Protein AF-A0A6I4MNF1-F1 (afdb_monomer_lite)

pLDDT: mean 92.29, std 8.52, range [39.66, 98.31]

Sequence (170 aa):
MAEEIYFLFAHEPYFPPHGLREVNGTIVAAATLLHPHVRQPDGARMHRLLHNGQRTDGEIVPLATLTHELDGGDRWSETAHWEGVISDLLTLARFGSCDSLGLALPALERALMCSGPNTRVINYNPATGQRETHGPQQRAAVLATLTKNLHTTQDGRELWPGAGLLPAIP

Secondary structure (DSSP, 8-state):
-----EEEEEEEEE--TT-SS-EEEEEEEGGGGGSTTS-TTHHHHHHHHHHHSS--TT-EEEHHHHHHHTGGGTTHHHH--HHHHHHHHHHHHHHTSS-EEEE---HHHHHHHSS-TTPPEEEE-TTT--EEEE-HHHHHHHHHHHHHHHHHHTTTPPPP--SSPPPPP-

Foldseek 3Di:
DDQWEKEKEFDDWDAQPPHPAIFGMKIATLLLLQPPLQDPPQSLLSSVLRVVDPDGRLAYDFPQQSCVVCVVNPCCVVGHPVVSRVVSSVVCCSVVQWFMDTDRDDPVLNVLSNHHLADKDWDADPVVRDIDIDGNVNNVVSRVVVSVVQCVVPVNDHIGSGPDGDDRDD

Radius of gyration: 16.12 Å; chains: 1; bounding box: 38×33×48 Å

Structure (mmCIF, N/CA/C/O backbone):
data_AF-A0A6I4MNF1-F1
#
_entry.id   AF-A0A6I4MNF1-F1
#
loop_
_atom_site.group_PDB
_atom_site.id
_atom_site.type_symbol
_atom_site.label_atom_id
_atom_site.label_alt_id
_atom_site.label_comp_id
_atom_site.label_asym_id
_atom_site.label_entity_id
_atom_site.label_seq_id
_atom_site.pdbx_PDB_ins_code
_atom_site.Cartn_x
_atom_site.Cartn_y
_atom_site.Cartn_z
_atom_site.occupancy
_atom_site.B_iso_or_equiv
_atom_site.auth_seq_id
_atom_site.auth_comp_id
_atom_site.auth_asym_id
_atom_site.auth_atom_id
_atom_site.pdbx_PDB_model_num
ATOM 1 N N . MET A 1 1 ? 1.288 -17.295 -16.290 1.00 39.66 1 MET A N 1
ATOM 2 C CA . MET A 1 1 ? 0.625 -16.020 -15.958 1.00 39.66 1 MET A CA 1
ATOM 3 C C . MET A 1 1 ? 1.462 -15.441 -14.838 1.00 39.66 1 MET A C 1
ATOM 5 O O . MET A 1 1 ? 1.873 -16.231 -13.995 1.00 39.66 1 MET A O 1
ATOM 9 N N . ALA A 1 2 ? 1.906 -14.190 -14.954 1.00 51.59 2 ALA A N 1
ATOM 10 C CA . ALA A 1 2 ? 2.719 -13.592 -13.897 1.00 51.59 2 ALA A CA 1
ATOM 11 C C . ALA A 1 2 ? 1.849 -13.494 -12.638 1.00 51.59 2 ALA A C 1
ATOM 13 O O . ALA A 1 2 ? 0.665 -13.211 -12.771 1.00 51.59 2 ALA A O 1
ATOM 14 N N . GLU A 1 3 ? 2.402 -13.807 -11.468 1.00 66.00 3 GLU A N 1
ATOM 15 C CA . GLU A 1 3 ? 1.708 -13.562 -10.202 1.00 66.00 3 GLU A CA 1
ATOM 16 C C . GLU A 1 3 ? 1.602 -12.042 -10.027 1.00 66.00 3 GLU A C 1
ATOM 18 O O . GLU A 1 3 ? 2.620 -11.353 -9.943 1.00 66.00 3 GLU A O 1
ATOM 23 N N . GLU A 1 4 ? 0.386 -11.510 -10.042 1.00 86.56 4 GLU A N 1
ATOM 24 C CA . GLU A 1 4 ? 0.114 -10.085 -9.934 1.00 86.56 4 GLU A CA 1
ATOM 25 C C . GLU A 1 4 ? -0.010 -9.719 -8.455 1.00 86.56 4 GLU A C 1
ATOM 27 O O . GLU A 1 4 ? -1.004 -10.006 -7.790 1.00 86.56 4 GLU A O 1
ATOM 32 N N . ILE A 1 5 ? 1.024 -9.078 -7.919 1.00 93.94 5 ILE A N 1
ATOM 33 C CA . ILE A 1 5 ? 1.012 -8.525 -6.564 1.00 93.94 5 ILE A CA 1
ATOM 34 C C . ILE A 1 5 ? 0.593 -7.062 -6.653 1.00 93.94 5 ILE A C 1
ATOM 36 O O . ILE A 1 5 ? 1.088 -6.311 -7.489 1.00 93.94 5 ILE A O 1
ATOM 40 N N . TYR A 1 6 ? -0.257 -6.616 -5.738 1.00 96.44 6 TYR A N 1
ATOM 41 C CA . TYR A 1 6 ? -0.681 -5.226 -5.657 1.00 96.44 6 TYR A CA 1
ATOM 42 C C . TYR A 1 6 ? 0.018 -4.505 -4.513 1.00 96.44 6 TYR A C 1
ATOM 44 O O . TYR A 1 6 ? 0.176 -5.030 -3.412 1.00 96.44 6 TYR A O 1
ATOM 52 N N . PHE A 1 7 ? 0.405 -3.257 -4.746 1.00 97.81 7 PHE A N 1
ATOM 53 C CA . PHE A 1 7 ? 1.050 -2.420 -3.748 1.00 97.81 7 PHE A CA 1
ATOM 54 C C . PHE A 1 7 ? 0.090 -1.345 -3.237 1.00 97.81 7 PHE A C 1
ATOM 56 O O . PHE A 1 7 ? -0.460 -0.579 -4.027 1.00 97.81 7 PHE A O 1
ATOM 63 N N . LEU A 1 8 ? -0.102 -1.283 -1.914 1.00 98.19 8 LEU A N 1
ATOM 64 C CA . LEU A 1 8 ? -0.949 -0.296 -1.237 1.00 98.19 8 LEU A CA 1
ATOM 65 C C . LEU A 1 8 ? -0.098 0.707 -0.457 1.00 98.19 8 LEU A C 1
ATOM 67 O O . LEU A 1 8 ? 0.713 0.331 0.387 1.00 98.19 8 LEU A O 1
ATOM 71 N N . PHE A 1 9 ? -0.364 1.995 -0.633 1.00 98.06 9 PHE A N 1
ATOM 72 C CA . PHE A 1 9 ? 0.239 3.043 0.186 1.00 98.06 9 PHE A CA 1
ATOM 73 C C . PHE A 1 9 ? -0.789 4.106 0.569 1.00 98.06 9 PHE A C 1
ATOM 75 O O . PHE A 1 9 ? -1.596 4.551 -0.248 1.00 98.06 9 PHE A O 1
ATOM 82 N N . ALA A 1 10 ? -0.760 4.515 1.838 1.00 96.94 10 ALA A N 1
ATOM 83 C CA . ALA A 1 10 ? -1.474 5.695 2.304 1.00 96.94 10 ALA A CA 1
ATOM 84 C C . ALA A 1 10 ? -0.639 6.946 2.007 1.00 96.94 10 ALA A C 1
ATOM 86 O O . ALA A 1 10 ? 0.589 6.905 2.051 1.00 96.94 10 ALA A O 1
ATOM 87 N N . HIS A 1 11 ? -1.302 8.060 1.723 1.00 96.12 11 HIS A N 1
ATOM 88 C CA . HIS A 1 11 ? -0.646 9.329 1.406 1.00 96.12 11 HIS A CA 1
ATOM 89 C C . HIS A 1 11 ? -1.454 10.502 1.965 1.00 96.12 11 HIS A C 1
ATOM 91 O O . HIS A 1 11 ? -2.525 10.313 2.553 1.00 96.12 11 HIS A O 1
ATOM 97 N N . GLU A 1 12 ? -0.944 11.722 1.807 1.00 93.50 12 GLU A N 1
ATOM 98 C CA . GLU A 1 12 ? -1.694 12.919 2.186 1.00 93.50 12 GLU A CA 1
ATOM 99 C C . GLU A 1 12 ? -3.029 12.961 1.424 1.00 93.50 12 GLU A C 1
ATOM 101 O O . GLU A 1 12 ? -3.032 12.716 0.209 1.00 93.50 12 GLU A O 1
ATOM 106 N N . PRO A 1 13 ? -4.163 13.195 2.106 1.00 94.56 13 PRO A N 1
ATOM 107 C CA . PRO A 1 13 ? -5.455 13.184 1.448 1.00 94.56 13 PRO A CA 1
ATOM 108 C C . PRO A 1 13 ? -5.573 14.262 0.359 1.00 94.56 13 PRO A C 1
ATOM 110 O O . PRO A 1 13 ? -5.053 15.369 0.493 1.00 94.56 13 PRO A O 1
ATOM 113 N N . TYR A 1 14 ? -6.258 13.947 -0.740 1.00 93.00 14 TYR A N 1
ATOM 114 C CA . TYR A 1 14 ? -6.568 14.916 -1.793 1.00 93.00 14 TYR A CA 1
ATOM 115 C C . TYR A 1 14 ? -7.915 14.616 -2.455 1.00 93.00 14 TYR A C 1
ATOM 117 O O . TYR A 1 14 ? -8.397 13.484 -2.446 1.00 93.00 14 TYR A O 1
ATOM 125 N N . PHE A 1 15 ? -8.510 15.627 -3.089 1.00 91.81 15 PHE A N 1
ATOM 126 C CA . PHE A 1 15 ? -9.705 15.455 -3.913 1.00 91.81 15 PHE A CA 1
ATOM 127 C C . PHE A 1 15 ? -9.311 15.301 -5.388 1.00 91.81 15 PHE A C 1
ATOM 129 O O . PHE A 1 15 ? -8.644 16.188 -5.933 1.00 91.81 15 PHE A O 1
ATOM 136 N N . PRO A 1 16 ? -9.697 14.202 -6.062 1.00 88.00 16 PRO A N 1
ATOM 137 C CA . PRO A 1 16 ? -9.526 14.093 -7.505 1.00 88.00 16 PRO A CA 1
ATOM 138 C C . PRO A 1 16 ? -10.344 15.187 -8.221 1.00 88.00 16 PRO A C 1
ATOM 140 O O . PRO A 1 16 ? -11.417 15.535 -7.725 1.00 88.00 16 PRO A O 1
ATOM 143 N N . PRO A 1 17 ? -9.929 15.673 -9.410 1.00 81.12 17 PRO A N 1
ATOM 144 C CA . PRO A 1 17 ? -10.623 16.745 -10.145 1.00 81.12 17 PRO A CA 1
ATOM 145 C C . PRO A 1 17 ? -12.125 16.522 -10.404 1.00 81.12 17 PRO A C 1
ATOM 147 O O . PRO A 1 17 ? -12.863 17.481 -10.617 1.00 81.12 17 PRO A O 1
ATOM 150 N N . HIS A 1 18 ? -12.590 15.270 -10.351 1.00 80.38 18 HIS A N 1
ATOM 151 C CA . HIS A 1 18 ? -14.000 14.883 -10.490 1.00 80.38 18 HIS A CA 1
ATOM 152 C C . HIS A 1 18 ? -14.476 13.935 -9.373 1.00 80.38 18 HIS A C 1
ATOM 154 O O . HIS A 1 18 ? -15.490 13.254 -9.512 1.00 80.38 18 HIS A O 1
ATOM 160 N N . GLY A 1 19 ? -13.728 13.849 -8.271 1.00 79.31 19 GLY A N 1
ATOM 161 C CA . GLY A 1 19 ? -14.034 12.958 -7.158 1.00 79.31 19 GLY A CA 1
ATOM 162 C C . GLY A 1 19 ? -14.979 13.600 -6.146 1.00 79.31 19 GLY A C 1
ATOM 163 O O . GLY A 1 19 ? -14.765 14.725 -5.709 1.00 79.31 19 GLY A O 1
ATOM 164 N N . LEU A 1 20 ? -15.998 12.852 -5.718 1.00 80.88 20 LEU A N 1
ATOM 165 C CA . LEU A 1 20 ? -16.898 13.252 -4.625 1.00 80.88 20 LEU A CA 1
ATOM 166 C C . LEU A 1 20 ? -16.363 12.873 -3.235 1.00 80.88 20 LEU A C 1
ATOM 168 O O . LEU A 1 20 ? -17.013 13.139 -2.225 1.00 80.88 20 LEU A O 1
ATOM 172 N N . ARG A 1 21 ? -15.218 12.189 -3.177 1.00 88.50 21 ARG A N 1
ATOM 173 C CA . ARG A 1 21 ? -14.605 11.694 -1.944 1.00 88.50 21 ARG A CA 1
ATOM 174 C C . ARG A 1 21 ? -13.122 12.016 -1.938 1.00 88.50 21 ARG A C 1
ATOM 176 O O . ARG A 1 21 ? -12.470 11.994 -2.980 1.00 88.50 21 ARG A O 1
ATO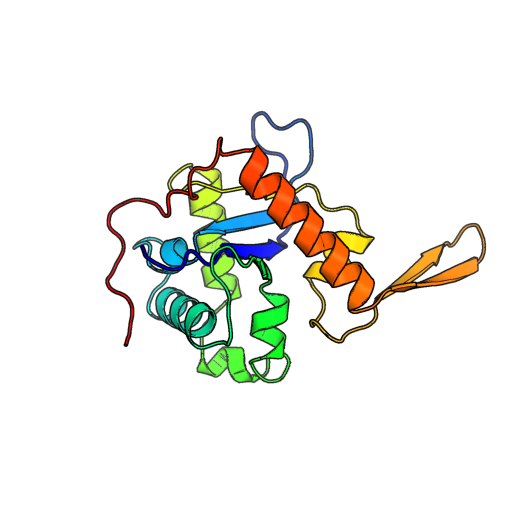M 183 N N . GLU A 1 22 ? -12.626 12.287 -0.743 1.00 93.94 22 GLU A N 1
ATOM 184 C CA . GLU A 1 22 ? -11.209 12.459 -0.479 1.00 93.94 22 GLU A CA 1
ATOM 185 C C . GLU A 1 22 ? -10.493 11.109 -0.610 1.00 93.94 22 GLU A C 1
ATOM 187 O O . GLU A 1 22 ? -10.901 10.119 0.000 1.00 93.94 22 GLU A O 1
ATOM 192 N N . VAL A 1 23 ? -9.442 11.064 -1.424 1.00 95.19 23 VAL A N 1
ATOM 193 C CA . VAL A 1 23 ? -8.592 9.888 -1.605 1.00 95.19 23 VAL A CA 1
ATOM 194 C C . VAL A 1 23 ? -7.387 10.029 -0.693 1.00 95.19 23 VAL A C 1
ATOM 196 O O . VAL A 1 23 ? -6.687 11.037 -0.733 1.00 95.19 23 VAL A O 1
ATOM 199 N N . ASN A 1 24 ? -7.138 9.015 0.126 1.00 96.88 24 ASN A N 1
ATOM 200 C CA . ASN A 1 24 ? -6.098 9.027 1.153 1.00 96.88 24 ASN A CA 1
ATOM 201 C C . ASN A 1 24 ? -5.258 7.732 1.194 1.00 96.88 24 ASN A C 1
ATOM 203 O O . ASN A 1 24 ? -4.395 7.577 2.066 1.00 96.88 24 ASN A O 1
ATOM 207 N N . GLY A 1 25 ? -5.499 6.828 0.244 1.00 97.50 25 GLY A N 1
ATOM 208 C CA . GLY A 1 25 ? -4.665 5.678 -0.073 1.00 97.50 25 GLY A CA 1
ATOM 209 C C . GLY A 1 25 ? -4.839 5.272 -1.532 1.00 97.50 25 GLY A C 1
ATOM 210 O O . GLY A 1 25 ? -5.846 5.601 -2.155 1.00 97.50 25 GLY A O 1
ATOM 211 N N . THR A 1 26 ? -3.852 4.577 -2.083 1.00 97.38 26 THR A N 1
ATOM 212 C CA . THR A 1 26 ? -3.837 4.163 -3.491 1.00 97.38 26 THR A CA 1
ATOM 213 C C . THR A 1 26 ? -3.297 2.740 -3.612 1.00 97.38 26 THR A C 1
ATOM 215 O O . THR A 1 26 ? -2.310 2.401 -2.957 1.00 97.38 26 THR A O 1
ATOM 218 N N . ILE A 1 27 ? -3.944 1.920 -4.445 1.00 97.50 27 ILE A N 1
ATOM 219 C CA . ILE A 1 27 ? -3.461 0.597 -4.863 1.00 97.50 27 ILE A CA 1
ATOM 220 C C . ILE A 1 27 ? -3.003 0.671 -6.321 1.00 97.50 27 ILE A C 1
ATOM 222 O O . ILE A 1 27 ? -3.717 1.224 -7.158 1.00 97.50 27 ILE A O 1
ATOM 226 N N . VAL A 1 28 ? -1.844 0.086 -6.619 1.00 97.00 28 VAL A N 1
ATOM 227 C CA . VAL A 1 28 ? -1.300 -0.082 -7.977 1.00 97.00 28 VAL A CA 1
ATOM 228 C C . VAL A 1 28 ? -0.806 -1.513 -8.183 1.00 97.00 28 VAL A C 1
ATOM 230 O O . VAL A 1 28 ? -0.507 -2.204 -7.208 1.00 97.00 28 VAL A O 1
ATOM 233 N N . ALA A 1 29 ? -0.672 -1.943 -9.438 1.00 96.12 29 ALA A N 1
ATOM 234 C CA . ALA A 1 29 ? 0.104 -3.135 -9.786 1.00 96.12 29 ALA A CA 1
ATOM 235 C C . ALA A 1 29 ? 1.550 -2.992 -9.285 1.00 96.12 29 ALA A C 1
ATOM 237 O O . ALA A 1 29 ? 2.146 -1.920 -9.456 1.00 96.12 29 ALA A O 1
ATOM 238 N N . ALA A 1 30 ? 2.147 -4.039 -8.706 1.00 96.06 30 ALA A N 1
ATOM 239 C CA . ALA A 1 30 ? 3.528 -3.989 -8.218 1.00 96.06 30 ALA A CA 1
ATOM 240 C C . ALA A 1 30 ? 4.496 -3.638 -9.350 1.00 96.06 30 ALA A C 1
ATOM 242 O O . ALA A 1 30 ? 5.420 -2.850 -9.146 1.00 96.06 30 ALA A O 1
ATOM 243 N N . ALA A 1 31 ? 4.235 -4.135 -10.562 1.00 96.06 31 ALA A N 1
ATOM 244 C CA . ALA A 1 31 ? 5.013 -3.842 -11.761 1.00 96.06 31 ALA A CA 1
ATOM 245 C C . ALA A 1 31 ? 5.104 -2.335 -12.092 1.00 96.06 31 ALA A C 1
ATOM 247 O O . ALA A 1 31 ? 6.066 -1.909 -12.730 1.00 96.06 31 ALA A O 1
ATOM 248 N N . THR A 1 32 ? 4.188 -1.496 -11.585 1.00 97.69 32 THR A N 1
ATOM 249 C CA . THR A 1 32 ? 4.256 -0.023 -11.714 1.00 97.69 32 THR A CA 1
ATOM 250 C C . THR A 1 32 ? 5.542 0.554 -11.105 1.00 97.69 32 THR A C 1
ATOM 252 O O . THR A 1 32 ? 6.049 1.577 -11.558 1.00 97.69 32 THR A O 1
ATOM 255 N N . LEU A 1 33 ? 6.136 -0.118 -10.113 1.00 97.88 33 LEU A N 1
ATOM 256 C CA . LEU A 1 33 ? 7.426 0.262 -9.521 1.00 97.88 33 LEU A CA 1
ATOM 257 C C . LEU A 1 33 ? 8.600 0.202 -10.515 1.00 97.88 33 LEU A C 1
ATOM 259 O O . LEU A 1 33 ? 9.649 0.801 -10.272 1.00 97.88 33 LEU A O 1
ATOM 263 N N . LEU A 1 34 ? 8.431 -0.510 -11.631 1.00 97.69 34 LEU A N 1
ATOM 264 C CA . LEU A 1 34 ? 9.403 -0.604 -12.722 1.00 97.69 34 LEU A CA 1
ATOM 265 C C . LEU A 1 34 ? 9.174 0.454 -13.809 1.00 97.69 34 LEU A C 1
ATOM 267 O O . LEU A 1 34 ? 9.886 0.472 -14.814 1.00 97.69 34 LEU A O 1
ATOM 271 N N . HIS A 1 35 ? 8.189 1.337 -13.643 1.00 97.69 35 HIS A N 1
ATOM 272 C CA . HIS A 1 35 ? 7.919 2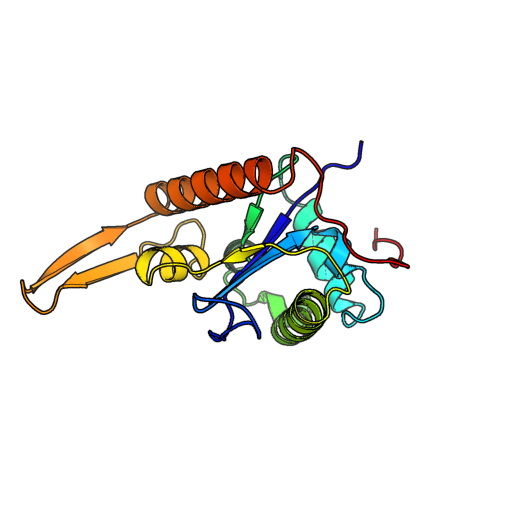.389 -14.611 1.00 97.69 35 HIS A CA 1
ATOM 273 C C . HIS A 1 35 ? 9.099 3.389 -14.676 1.00 97.69 35 HIS A C 1
ATOM 275 O O . HIS A 1 35 ? 9.621 3.775 -13.628 1.00 97.69 35 HIS A O 1
ATOM 281 N N . PRO A 1 36 ? 9.511 3.880 -15.865 1.00 96.69 36 PRO A N 1
ATOM 282 C CA . PRO A 1 36 ? 10.683 4.760 -16.011 1.00 96.69 36 PRO A CA 1
ATOM 283 C C . PRO A 1 36 ? 10.610 6.094 -15.256 1.00 96.69 36 PRO A C 1
ATOM 285 O O . PRO A 1 36 ? 11.635 6.720 -15.007 1.00 96.69 36 PRO A O 1
ATOM 288 N N . HIS A 1 37 ? 9.401 6.545 -14.921 1.00 97.38 37 HIS A N 1
ATOM 289 C CA . HIS A 1 37 ? 9.182 7.768 -14.142 1.00 97.38 37 HIS A CA 1
ATOM 290 C C . HIS A 1 37 ? 9.157 7.522 -12.626 1.00 97.38 37 HIS A C 1
ATOM 292 O O . HIS A 1 37 ? 9.072 8.480 -11.866 1.00 97.38 37 HIS A O 1
ATOM 298 N N . VAL A 1 38 ? 9.219 6.263 -12.183 1.00 98.06 38 VAL A N 1
ATOM 299 C CA . VAL A 1 38 ? 9.552 5.932 -10.796 1.00 98.06 38 VAL A CA 1
ATOM 300 C C . VAL A 1 38 ? 11.065 5.955 -10.674 1.00 98.06 38 VAL A C 1
ATOM 302 O O . VAL A 1 38 ? 11.760 5.333 -11.481 1.00 98.06 38 VAL A O 1
ATOM 305 N N . ARG A 1 39 ? 11.590 6.650 -9.663 1.00 97.12 39 ARG A N 1
ATOM 306 C CA . ARG A 1 39 ? 13.035 6.708 -9.432 1.00 97.12 39 ARG A CA 1
ATOM 307 C C . ARG A 1 39 ? 13.647 5.314 -9.296 1.00 97.12 39 ARG A C 1
ATOM 309 O O . ARG A 1 39 ? 13.204 4.475 -8.512 1.00 97.12 39 ARG A O 1
ATOM 316 N N . GLN A 1 40 ? 14.709 5.095 -10.061 1.00 96.50 40 GLN A N 1
ATOM 317 C CA . GLN A 1 40 ? 15.488 3.864 -10.056 1.00 96.50 40 GLN A CA 1
ATOM 318 C C . GLN A 1 40 ? 16.871 4.129 -9.448 1.00 96.50 40 GLN A C 1
ATOM 320 O O . GLN A 1 40 ? 17.396 5.233 -9.606 1.00 96.50 40 GLN A O 1
ATOM 325 N N . PRO A 1 41 ? 17.481 3.147 -8.759 1.00 96.44 41 PRO A N 1
ATOM 326 C CA . PRO A 1 41 ? 17.064 1.741 -8.643 1.00 96.44 41 PRO A CA 1
ATOM 327 C C . PRO A 1 41 ? 16.007 1.456 -7.560 1.00 96.44 41 PRO A C 1
ATOM 329 O O . PRO A 1 41 ? 15.629 0.302 -7.376 1.00 96.44 41 PRO A O 1
ATOM 332 N N . ASP A 1 42 ? 15.551 2.470 -6.828 1.00 97.56 42 ASP A N 1
ATOM 333 C CA . ASP A 1 42 ? 14.689 2.308 -5.650 1.00 97.56 42 ASP A CA 1
ATOM 334 C C . ASP A 1 42 ? 13.356 1.614 -5.955 1.00 97.56 42 ASP A C 1
ATOM 336 O O . ASP A 1 42 ? 12.980 0.680 -5.243 1.00 97.56 42 ASP A O 1
ATOM 340 N N . GLY A 1 43 ? 12.677 2.003 -7.041 1.00 97.62 43 GLY A N 1
ATOM 341 C CA . GLY A 1 43 ? 11.449 1.349 -7.494 1.00 97.62 43 GLY A CA 1
ATOM 342 C C . GLY A 1 43 ? 11.658 -0.146 -7.743 1.00 97.62 43 GLY A C 1
ATOM 343 O O . GLY A 1 43 ? 10.963 -0.981 -7.167 1.00 97.62 43 GLY A O 1
ATOM 344 N N . ALA A 1 44 ? 12.685 -0.513 -8.510 1.00 96.75 44 ALA A N 1
ATOM 345 C CA . ALA A 1 44 ? 13.004 -1.911 -8.779 1.00 96.75 44 ALA A CA 1
ATOM 346 C C . ALA A 1 44 ? 13.418 -2.703 -7.526 1.00 96.75 44 ALA A C 1
ATOM 348 O O . ALA A 1 44 ? 13.102 -3.890 -7.416 1.00 96.75 44 ALA A O 1
ATOM 349 N N . ARG A 1 45 ? 14.073 -2.070 -6.546 1.00 96.44 45 ARG A N 1
ATOM 350 C CA . ARG A 1 45 ? 14.375 -2.706 -5.252 1.00 96.44 45 ARG A CA 1
ATOM 351 C C . ARG A 1 45 ? 13.105 -2.974 -4.445 1.00 96.44 45 ARG A C 1
ATOM 353 O O . ARG A 1 45 ? 12.952 -4.074 -3.921 1.00 96.44 45 ARG A O 1
ATOM 360 N N . MET A 1 46 ? 12.168 -2.026 -4.399 1.00 96.69 46 MET A N 1
ATOM 361 C CA . MET A 1 46 ? 10.857 -2.235 -3.773 1.00 96.69 46 MET A CA 1
ATOM 362 C C . MET A 1 46 ? 10.034 -3.305 -4.502 1.00 96.69 46 MET A C 1
ATOM 364 O O . MET A 1 46 ? 9.433 -4.158 -3.853 1.00 96.69 46 MET A O 1
ATOM 368 N N . HIS A 1 47 ? 10.061 -3.321 -5.839 1.00 96.00 47 HIS A N 1
ATOM 369 C CA . HIS A 1 47 ? 9.418 -4.362 -6.645 1.00 96.00 47 HIS A CA 1
ATOM 370 C C . HIS A 1 47 ? 9.940 -5.751 -6.273 1.00 96.00 47 HIS A C 1
ATOM 372 O O . HIS A 1 47 ? 9.169 -6.690 -6.083 1.00 96.00 47 HIS A O 1
ATOM 378 N N . ARG A 1 48 ? 11.263 -5.880 -6.136 1.00 93.88 48 ARG A N 1
ATOM 379 C CA . ARG A 1 48 ? 11.899 -7.126 -5.718 1.00 93.88 48 ARG A CA 1
ATOM 380 C C . ARG A 1 48 ? 11.481 -7.536 -4.305 1.00 93.88 48 ARG A C 1
ATOM 382 O O . ARG A 1 48 ? 11.199 -8.707 -4.087 1.00 93.88 48 ARG A O 1
ATOM 389 N N . LEU A 1 49 ? 11.398 -6.601 -3.355 1.00 93.19 49 LEU A N 1
ATOM 390 C CA . LEU A 1 49 ? 10.914 -6.910 -2.002 1.00 93.19 49 LEU A CA 1
ATOM 391 C C . LEU A 1 49 ? 9.495 -7.481 -2.005 1.00 93.19 49 LEU A C 1
ATOM 393 O O . LEU A 1 49 ? 9.228 -8.434 -1.277 1.00 93.19 49 LEU A O 1
ATOM 397 N N . LEU A 1 50 ? 8.610 -6.942 -2.847 1.00 94.00 50 LEU A N 1
ATOM 398 C CA . LEU A 1 50 ? 7.249 -7.456 -2.984 1.00 94.00 50 LEU A CA 1
ATOM 399 C C . LEU A 1 50 ? 7.225 -8.915 -3.454 1.00 94.00 50 LEU A C 1
ATOM 401 O O . LEU A 1 50 ? 6.403 -9.673 -2.960 1.00 94.00 50 LEU A O 1
ATOM 405 N N . HIS A 1 51 ? 8.148 -9.323 -4.327 1.00 90.69 51 HIS A N 1
ATOM 406 C CA . HIS A 1 51 ? 8.181 -10.674 -4.903 1.00 90.69 51 HIS A CA 1
ATOM 407 C C . HIS A 1 51 ? 9.080 -11.667 -4.150 1.00 90.69 51 HIS A C 1
ATOM 409 O O . HIS A 1 51 ? 8.950 -12.872 -4.330 1.00 90.69 51 HIS A O 1
ATOM 415 N N . ASN A 1 52 ? 9.991 -11.193 -3.298 1.00 84.62 52 ASN A N 1
ATOM 416 C CA . ASN A 1 52 ? 10.859 -12.064 -2.499 1.00 84.62 52 ASN A CA 1
ATOM 417 C C . ASN A 1 52 ? 10.156 -12.648 -1.259 1.00 84.62 52 ASN A C 1
ATOM 419 O O . ASN A 1 52 ? 10.701 -13.543 -0.610 1.00 84.62 52 ASN A O 1
ATOM 423 N N . GLY A 1 53 ? 8.991 -12.116 -0.882 1.00 72.25 53 GLY A N 1
ATOM 424 C CA . GLY A 1 53 ? 8.191 -12.630 0.228 1.00 72.25 53 GLY A CA 1
ATOM 425 C C . GLY A 1 53 ? 7.408 -13.891 -0.144 1.00 72.25 53 GLY A C 1
ATOM 426 O O . GLY A 1 53 ? 7.218 -14.202 -1.315 1.00 72.25 53 GLY A O 1
ATOM 427 N N . GLN A 1 54 ? 6.887 -14.600 0.863 1.00 81.00 54 GLN A N 1
ATOM 428 C CA . GLN A 1 54 ? 5.830 -15.594 0.646 1.00 81.00 54 GLN A CA 1
ATOM 429 C C . GLN A 1 54 ? 4.532 -14.852 0.314 1.00 81.00 54 GLN A C 1
ATOM 431 O O . GLN A 1 54 ? 3.709 -14.622 1.200 1.00 81.00 54 GLN A O 1
ATOM 436 N N . ARG A 1 55 ? 4.410 -14.390 -0.931 1.00 89.44 55 ARG A N 1
ATOM 437 C CA . ARG A 1 55 ? 3.218 -13.714 -1.439 1.00 89.44 55 ARG A CA 1
ATO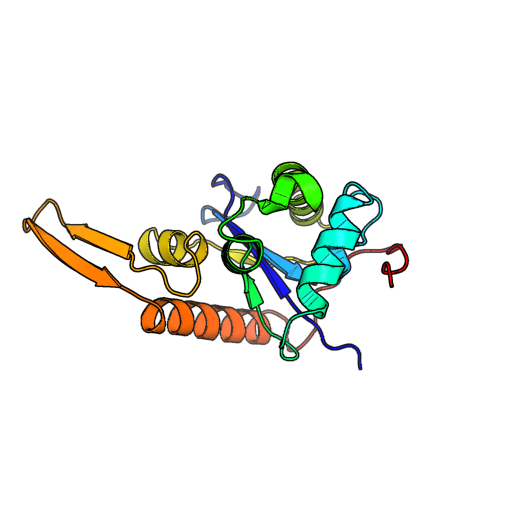M 438 C C . ARG A 1 55 ? 2.384 -14.644 -2.288 1.00 89.44 55 ARG A C 1
ATOM 440 O O . ARG A 1 55 ? 2.878 -15.633 -2.821 1.00 89.44 55 ARG A O 1
ATOM 447 N N . THR A 1 56 ? 1.109 -14.313 -2.374 1.00 88.25 56 THR A N 1
ATOM 448 C CA . THR A 1 56 ? 0.146 -15.002 -3.227 1.00 88.25 56 THR A CA 1
ATOM 449 C C . THR A 1 56 ? -0.286 -14.112 -4.384 1.00 88.25 56 THR A C 1
ATOM 451 O O . THR A 1 56 ? -0.293 -12.887 -4.274 1.00 88.25 56 THR A O 1
ATOM 454 N N . ASP A 1 57 ? -0.644 -14.738 -5.501 1.00 88.50 57 ASP A N 1
ATOM 455 C CA . ASP A 1 57 ? -1.223 -14.044 -6.648 1.00 88.50 57 ASP A CA 1
ATOM 456 C C . ASP A 1 57 ? -2.478 -13.253 -6.232 1.00 88.50 57 ASP A C 1
ATOM 458 O O . ASP A 1 57 ? -3.340 -13.759 -5.508 1.00 88.50 57 ASP A O 1
ATOM 462 N N . GLY A 1 58 ? -2.556 -11.992 -6.650 1.00 89.31 58 GLY A N 1
ATOM 463 C CA . GLY A 1 58 ? -3.600 -11.043 -6.269 1.00 89.31 58 GLY A CA 1
ATOM 464 C C . GLY A 1 58 ? -3.442 -10.406 -4.883 1.00 89.31 58 GLY A C 1
ATOM 465 O O . GLY A 1 58 ? -4.320 -9.647 -4.461 1.00 89.31 58 GLY A O 1
ATOM 466 N N . GLU A 1 59 ? -2.363 -10.685 -4.146 1.00 93.69 59 GLU A N 1
ATOM 467 C CA . GLU A 1 59 ? -2.181 -10.152 -2.795 1.00 93.69 59 GLU A CA 1
ATOM 468 C C . GLU A 1 59 ? -1.954 -8.634 -2.792 1.00 93.69 59 GLU A C 1
ATOM 470 O O . GLU A 1 59 ? -1.077 -8.111 -3.477 1.00 93.69 59 GLU A O 1
ATOM 475 N N . ILE A 1 60 ? -2.709 -7.918 -1.952 1.00 96.00 60 ILE A N 1
ATOM 476 C CA . ILE A 1 60 ? -2.470 -6.500 -1.663 1.00 96.00 60 ILE A CA 1
ATOM 477 C C . ILE A 1 60 ? -1.481 -6.389 -0.503 1.00 96.00 60 ILE A C 1
ATOM 479 O O . ILE A 1 60 ? -1.809 -6.713 0.641 1.00 96.00 60 ILE A O 1
ATOM 483 N N . VAL A 1 61 ? -0.300 -5.844 -0.782 1.00 97.00 61 VAL A N 1
ATOM 484 C CA . VAL A 1 61 ? 0.773 -5.628 0.191 1.00 97.00 61 VAL A CA 1
ATOM 485 C C . VAL A 1 61 ? 0.872 -4.139 0.540 1.00 97.00 61 VAL A C 1
ATOM 487 O O . VAL A 1 61 ? 1.277 -3.326 -0.295 1.00 97.00 61 VAL A O 1
ATOM 490 N N . PRO A 1 62 ? 0.534 -3.739 1.779 1.00 97.81 62 PRO A N 1
ATOM 491 C CA . PRO A 1 62 ? 0.715 -2.362 2.224 1.00 97.81 62 PRO A CA 1
ATOM 492 C C . PRO A 1 62 ? 2.190 -2.002 2.418 1.00 97.81 62 PRO A C 1
ATOM 494 O O . PRO A 1 62 ? 2.969 -2.830 2.890 1.00 97.81 62 PRO A O 1
ATOM 497 N N . LEU A 1 63 ? 2.562 -0.740 2.190 1.00 97.75 63 LEU A N 1
ATOM 498 C CA . LEU A 1 63 ? 3.892 -0.207 2.512 1.00 97.75 63 LEU A CA 1
ATOM 499 C C . LEU A 1 63 ? 4.300 -0.521 3.958 1.00 97.75 63 LEU A C 1
ATOM 501 O O . LEU A 1 63 ? 5.441 -0.896 4.199 1.00 97.75 63 LEU A O 1
ATOM 505 N N . ALA A 1 64 ? 3.369 -0.453 4.913 1.00 97.00 64 ALA A N 1
ATOM 506 C CA . ALA A 1 64 ? 3.650 -0.794 6.307 1.00 97.00 64 ALA A CA 1
ATOM 507 C C . ALA A 1 64 ? 4.042 -2.272 6.515 1.00 97.00 64 ALA A C 1
ATOM 509 O O . ALA A 1 64 ? 4.760 -2.577 7.467 1.00 97.00 64 ALA A O 1
ATOM 510 N N . THR A 1 65 ? 3.612 -3.189 5.635 1.00 96.38 65 THR A N 1
ATOM 511 C CA . THR A 1 65 ? 4.124 -4.570 5.619 1.00 96.38 65 THR A CA 1
ATOM 512 C C . THR A 1 65 ? 5.593 -4.585 5.207 1.00 96.38 65 THR A C 1
ATOM 514 O O . THR A 1 65 ? 6.394 -5.182 5.917 1.00 96.38 65 THR A O 1
ATOM 517 N N . LEU A 1 66 ? 5.965 -3.888 4.126 1.00 95.81 66 LEU A N 1
ATOM 518 C CA . LEU A 1 66 ? 7.368 -3.809 3.700 1.00 95.81 66 LEU A CA 1
ATOM 519 C C . LEU A 1 66 ? 8.245 -3.144 4.764 1.00 95.81 66 LEU A C 1
ATOM 521 O O . LEU A 1 66 ? 9.313 -3.651 5.083 1.00 95.81 66 LEU A O 1
ATOM 525 N N . THR A 1 67 ? 7.767 -2.057 5.374 1.00 96.25 67 THR A N 1
ATOM 526 C CA . THR A 1 67 ? 8.447 -1.408 6.502 1.00 96.25 67 THR A CA 1
ATOM 527 C C . THR A 1 67 ? 8.669 -2.388 7.649 1.00 96.25 67 THR A C 1
ATOM 529 O O . THR A 1 67 ? 9.755 -2.436 8.209 1.00 96.25 67 THR A O 1
ATOM 532 N N . HIS A 1 68 ? 7.674 -3.210 7.988 1.00 95.31 68 HIS A N 1
ATOM 533 C CA . HIS A 1 68 ? 7.835 -4.218 9.032 1.00 95.31 68 HIS A CA 1
ATOM 534 C C . HIS A 1 68 ? 8.889 -5.276 8.678 1.00 95.31 68 HIS A C 1
ATOM 536 O O . HIS A 1 68 ? 9.705 -5.619 9.528 1.00 95.31 68 HIS A O 1
ATOM 542 N N . GLU A 1 69 ? 8.890 -5.768 7.440 1.00 94.62 69 GLU A N 1
ATOM 543 C CA . GLU A 1 69 ? 9.858 -6.762 6.955 1.00 94.62 69 GLU A CA 1
ATOM 544 C C . GLU A 1 69 ? 11.284 -6.208 6.859 1.00 94.62 69 GLU A C 1
ATOM 546 O O . GLU A 1 69 ? 12.258 -6.948 6.995 1.00 94.62 69 GLU A O 1
ATOM 551 N N . LEU A 1 70 ? 11.413 -4.892 6.699 1.00 95.44 70 LEU A N 1
ATOM 552 C CA . LEU A 1 70 ? 12.667 -4.146 6.761 1.00 95.44 70 LEU A CA 1
ATOM 553 C C . LEU A 1 70 ? 13.024 -3.726 8.194 1.00 95.44 70 LEU A C 1
ATOM 555 O O . LEU A 1 70 ? 13.483 -2.608 8.423 1.00 95.44 70 LEU A O 1
ATOM 559 N N . ASP A 1 71 ? 12.822 -4.643 9.142 1.00 94.50 71 ASP A N 1
ATOM 560 C CA . ASP A 1 71 ? 13.133 -4.474 10.566 1.00 94.50 71 ASP A CA 1
ATOM 561 C C . ASP A 1 71 ? 12.463 -3.234 11.177 1.00 94.50 71 ASP A C 1
ATOM 563 O O . ASP A 1 71 ? 13.095 -2.348 11.742 1.00 94.50 71 ASP A O 1
ATOM 567 N N . GLY A 1 72 ? 11.151 -3.104 10.957 1.00 92.56 72 GLY A N 1
ATOM 568 C CA . GLY A 1 72 ? 10.389 -1.942 11.429 1.00 92.56 72 GLY A CA 1
ATOM 569 C C . GLY A 1 72 ? 10.712 -0.620 10.719 1.00 92.56 72 GLY A C 1
ATOM 570 O O . GLY A 1 72 ? 10.165 0.411 11.104 1.00 92.56 72 GLY A O 1
ATOM 571 N N . GLY A 1 73 ? 11.527 -0.650 9.663 1.00 94.19 73 GLY A N 1
ATOM 572 C CA . GLY A 1 73 ? 11.869 0.491 8.818 1.00 94.19 73 GLY A CA 1
ATOM 573 C C . GLY A 1 73 ? 13.335 0.901 8.896 1.00 94.19 73 GLY A C 1
ATOM 574 O O . GLY A 1 73 ? 13.773 1.692 8.060 1.00 94.19 73 GLY A O 1
ATOM 575 N N . ASP A 1 74 ? 14.106 0.330 9.822 1.00 95.81 74 ASP A N 1
ATOM 576 C CA . ASP A 1 74 ? 15.521 0.662 10.021 1.00 95.81 74 ASP A CA 1
ATOM 577 C C . ASP A 1 74 ? 16.361 0.381 8.766 1.00 95.81 74 ASP A C 1
ATOM 579 O O . ASP A 1 74 ? 17.340 1.075 8.486 1.00 95.81 74 ASP A O 1
ATOM 583 N N . ARG A 1 75 ? 15.932 -0.585 7.943 1.00 95.81 75 ARG A N 1
ATOM 584 C CA . ARG A 1 75 ? 16.639 -1.001 6.722 1.00 95.81 75 ARG A CA 1
ATOM 585 C C . ARG A 1 75 ? 16.192 -0.273 5.452 1.00 95.81 75 ARG A C 1
ATOM 587 O O . ARG A 1 75 ? 16.650 -0.618 4.359 1.00 95.81 75 ARG A O 1
ATOM 594 N N . TRP A 1 76 ? 15.319 0.734 5.550 1.00 95.56 76 TRP A N 1
ATOM 595 C CA . TRP A 1 76 ? 14.900 1.508 4.374 1.00 95.56 76 TRP A CA 1
ATOM 596 C C . TRP A 1 76 ? 16.061 2.256 3.725 1.00 95.56 76 TRP A C 1
ATOM 598 O O . TRP A 1 76 ? 16.189 2.214 2.506 1.00 95.56 76 TRP A O 1
ATOM 608 N N . SER A 1 77 ? 16.940 2.873 4.517 1.00 93.56 77 SER A N 1
ATOM 609 C CA . SER A 1 77 ? 18.086 3.648 4.013 1.00 93.56 77 SER A CA 1
ATOM 610 C C . SER A 1 77 ? 19.061 2.811 3.171 1.00 93.56 77 SER A C 1
ATOM 612 O O . SER A 1 77 ? 19.659 3.316 2.223 1.00 93.56 77 SER A O 1
ATOM 614 N N . GLU A 1 78 ? 19.177 1.518 3.477 1.00 93.00 78 GLU A N 1
ATOM 615 C CA . GLU A 1 78 ? 19.981 0.544 2.729 1.00 93.00 78 GLU A CA 1
ATOM 616 C C . GLU A 1 78 ? 19.251 0.007 1.490 1.00 93.00 78 GLU A C 1
ATOM 618 O O . GLU A 1 78 ? 19.874 -0.492 0.550 1.00 93.00 78 GLU A O 1
ATOM 623 N N . THR A 1 79 ? 17.922 0.106 1.486 1.00 93.25 79 THR A N 1
ATOM 624 C CA . THR A 1 79 ? 17.053 -0.469 0.463 1.00 93.25 79 THR A CA 1
ATOM 625 C C . THR A 1 79 ? 16.682 0.567 -0.594 1.00 93.25 79 THR A C 1
ATOM 627 O O . THR A 1 79 ? 17.061 0.417 -1.753 1.00 93.25 79 THR A O 1
ATOM 630 N N . ALA A 1 80 ? 15.913 1.591 -0.234 1.00 95.75 80 ALA A N 1
ATOM 631 C CA . ALA A 1 80 ? 15.283 2.515 -1.169 1.00 95.75 80 ALA A CA 1
ATOM 632 C C . ALA A 1 80 ? 14.817 3.786 -0.451 1.00 95.75 80 ALA A C 1
ATOM 634 O O . ALA A 1 80 ? 14.356 3.729 0.691 1.00 95.75 80 ALA A O 1
ATOM 635 N N . HIS A 1 81 ? 14.826 4.922 -1.151 1.00 96.75 81 HIS A N 1
ATOM 636 C CA . HIS A 1 81 ? 14.140 6.120 -0.680 1.00 96.75 81 HIS A CA 1
ATOM 637 C C . HIS A 1 81 ? 12.633 6.021 -0.970 1.00 96.75 81 HIS A C 1
ATOM 639 O O . HIS A 1 81 ? 12.121 6.556 -1.961 1.00 96.75 81 HIS A O 1
ATOM 645 N N . TRP A 1 82 ? 11.928 5.286 -0.108 1.00 96.56 82 TRP A N 1
ATOM 646 C CA . TRP A 1 82 ? 10.530 4.911 -0.318 1.00 96.56 82 TRP A CA 1
ATOM 647 C C . TRP A 1 82 ? 9.598 6.121 -0.435 1.00 96.56 82 TRP A C 1
ATOM 649 O O . TRP A 1 82 ? 8.711 6.097 -1.282 1.00 96.56 82 TRP A O 1
ATOM 659 N N . GLU A 1 83 ? 9.803 7.200 0.329 1.00 96.88 83 GLU A N 1
ATOM 660 C CA . GLU A 1 83 ? 8.960 8.407 0.264 1.00 96.88 83 GLU A CA 1
ATOM 661 C C . GLU A 1 83 ? 8.951 8.982 -1.150 1.00 96.88 83 GLU A C 1
ATOM 663 O O . GLU A 1 83 ? 7.920 9.372 -1.704 1.00 96.88 83 GLU A O 1
ATOM 668 N N . GLY A 1 84 ? 10.136 8.974 -1.749 1.00 97.81 84 GLY A N 1
ATOM 669 C CA . GLY A 1 84 ? 10.360 9.353 -3.117 1.00 97.81 84 GLY A CA 1
ATOM 670 C C . GLY A 1 84 ? 9.601 8.500 -4.122 1.00 97.81 84 GLY A C 1
ATOM 671 O O . GLY A 1 84 ? 8.910 9.029 -4.989 1.00 97.81 84 GLY A O 1
ATOM 672 N N . VAL A 1 85 ? 9.715 7.180 -3.984 1.00 98.25 85 VAL A N 1
ATOM 673 C CA . VAL A 1 85 ? 8.997 6.219 -4.830 1.00 98.25 85 VAL A CA 1
ATOM 674 C C . VAL A 1 85 ? 7.484 6.424 -4.719 1.00 98.25 85 VAL A C 1
ATOM 676 O O . VAL A 1 85 ? 6.801 6.465 -5.738 1.00 98.25 85 VAL A O 1
ATOM 679 N N . ILE A 1 86 ? 6.951 6.619 -3.508 1.00 98.00 86 ILE A N 1
ATOM 680 C CA . ILE A 1 86 ? 5.521 6.889 -3.294 1.00 98.00 86 ILE A CA 1
ATOM 681 C C . ILE A 1 86 ? 5.082 8.179 -3.993 1.00 98.00 86 ILE A C 1
ATOM 683 O O . ILE A 1 86 ? 4.028 8.201 -4.628 1.00 98.00 86 ILE A O 1
ATOM 687 N N . SER A 1 87 ? 5.887 9.242 -3.914 1.00 97.88 87 SER A N 1
ATOM 688 C CA . SER A 1 87 ? 5.611 10.501 -4.614 1.00 97.88 87 SER A CA 1
ATOM 689 C C . SER A 1 87 ? 5.529 10.311 -6.134 1.00 97.88 87 SER A C 1
ATOM 691 O O . SER A 1 87 ? 4.635 10.862 -6.787 1.00 97.88 87 SER A O 1
ATOM 693 N N . ASP A 1 88 ? 6.439 9.521 -6.704 1.00 98.31 88 ASP A N 1
ATOM 694 C CA . ASP A 1 88 ? 6.471 9.243 -8.141 1.00 98.31 88 ASP A CA 1
ATOM 695 C C . ASP A 1 88 ? 5.265 8.377 -8.563 1.00 98.31 88 ASP A C 1
ATOM 697 O O . ASP A 1 88 ? 4.572 8.702 -9.528 1.00 98.31 88 ASP A O 1
ATOM 701 N N . LEU A 1 89 ? 4.942 7.325 -7.798 1.00 98.19 89 LEU A N 1
ATOM 702 C CA . LEU A 1 89 ? 3.767 6.473 -8.035 1.00 98.19 89 LEU A CA 1
ATOM 703 C C . LEU A 1 89 ? 2.458 7.262 -7.965 1.00 98.19 89 LEU A C 1
ATOM 705 O O . LEU A 1 89 ? 1.590 7.104 -8.822 1.00 98.19 89 LEU A O 1
ATOM 709 N N . LEU A 1 90 ? 2.315 8.135 -6.964 1.00 96.62 90 LEU A N 1
ATOM 710 C CA . LEU A 1 90 ? 1.131 8.976 -6.823 1.00 96.62 90 LEU A CA 1
ATOM 711 C C . LEU A 1 90 ? 0.980 9.926 -8.016 1.00 96.62 90 LEU A C 1
ATOM 713 O O . LEU A 1 90 ? -0.135 10.172 -8.473 1.00 96.62 90 LEU A O 1
ATOM 717 N N . THR A 1 91 ? 2.092 10.437 -8.545 1.00 96.31 91 THR A N 1
ATOM 718 C CA . THR A 1 91 ? 2.092 11.251 -9.765 1.00 96.31 91 THR A CA 1
ATOM 719 C C . THR A 1 91 ? 1.575 10.438 -10.953 1.00 96.31 91 THR A C 1
ATOM 721 O O . THR A 1 91 ? 0.655 10.883 -11.636 1.00 96.31 91 THR A O 1
ATOM 724 N N . LEU A 1 92 ? 2.085 9.221 -11.161 1.00 96.75 92 LEU A N 1
ATOM 725 C CA . LEU A 1 92 ? 1.637 8.348 -12.251 1.00 96.75 92 LEU A CA 1
ATOM 726 C C . LEU A 1 92 ? 0.146 8.022 -12.176 1.00 96.75 92 LEU A C 1
ATOM 728 O O . LEU A 1 92 ? -0.566 8.211 -13.164 1.00 96.75 92 LEU A O 1
ATOM 732 N N . ALA A 1 93 ? -0.325 7.622 -10.996 1.00 94.69 93 ALA A N 1
ATOM 733 C CA . ALA A 1 93 ? -1.727 7.313 -10.747 1.00 94.69 93 ALA A CA 1
ATOM 734 C C . ALA A 1 93 ? -2.637 8.519 -11.036 1.00 94.69 93 ALA A C 1
ATOM 736 O O . ALA A 1 93 ? -3.681 8.388 -11.672 1.00 94.69 93 ALA A O 1
ATOM 737 N N . ARG A 1 94 ? -2.229 9.724 -10.617 1.00 92.75 94 ARG A N 1
ATOM 738 C CA . ARG A 1 94 ? -3.030 10.947 -10.792 1.00 92.75 94 ARG A CA 1
ATOM 739 C C . ARG A 1 94 ? -3.110 11.433 -12.235 1.00 92.75 94 ARG A C 1
ATOM 741 O O . ARG A 1 94 ? -4.104 12.063 -12.589 1.00 92.75 94 ARG A O 1
ATOM 748 N N . PHE A 1 95 ? -2.085 11.175 -13.042 1.00 93.00 95 PHE A N 1
ATOM 749 C CA . PHE A 1 95 ? -2.052 11.568 -14.452 1.00 93.00 95 PHE A CA 1
ATOM 750 C C . PHE A 1 95 ? -2.514 10.459 -15.409 1.00 93.00 95 PHE A C 1
ATOM 752 O O . PHE A 1 95 ? -2.526 10.680 -16.617 1.00 93.00 95 PHE A O 1
ATOM 759 N N . GLY A 1 96 ? -2.930 9.295 -14.892 1.00 92.25 96 GLY A N 1
ATOM 760 C CA . GLY A 1 96 ? -3.406 8.176 -15.710 1.00 92.25 96 GLY A CA 1
ATOM 761 C C . GLY A 1 96 ? -2.296 7.478 -16.501 1.00 92.25 96 GLY A C 1
ATOM 762 O O . GLY A 1 96 ? -2.563 6.865 -17.530 1.00 92.25 96 GLY A O 1
ATOM 763 N N . SER A 1 97 ? -1.048 7.580 -16.037 1.00 95.88 97 SER A N 1
ATOM 764 C CA . SER A 1 97 ? 0.100 6.887 -16.642 1.00 95.88 97 SER A CA 1
ATOM 765 C C . SER A 1 97 ? 0.206 5.417 -16.211 1.00 95.88 97 SER A C 1
ATOM 767 O O . SER A 1 97 ? 1.061 4.691 -16.713 1.00 95.88 97 SER A O 1
ATOM 769 N N . CYS A 1 98 ? -0.649 4.992 -15.282 1.00 95.56 98 CYS A N 1
ATOM 770 C CA . CYS A 1 98 ? -0.940 3.612 -14.912 1.00 95.56 98 CYS A CA 1
ATOM 771 C C . CYS A 1 98 ? -2.379 3.531 -14.376 1.00 95.56 98 CYS A C 1
ATOM 773 O O . CYS A 1 98 ? -2.959 4.551 -13.982 1.00 95.56 98 CYS A O 1
ATOM 775 N N . ASP A 1 99 ? -2.939 2.325 -14.323 1.00 94.88 99 ASP A N 1
ATOM 776 C CA . ASP A 1 99 ? -4.173 2.084 -13.588 1.00 94.88 99 ASP A CA 1
ATOM 777 C C . ASP A 1 99 ? -3.901 2.096 -12.084 1.00 94.88 99 ASP A C 1
ATOM 779 O O . ASP A 1 99 ? -2.878 1.620 -11.585 1.00 94.88 99 ASP A O 1
ATOM 783 N N . SER A 1 100 ? -4.862 2.626 -11.336 1.00 94.00 100 SER A N 1
ATOM 784 C CA . SER A 1 100 ? -4.817 2.633 -9.882 1.00 94.00 100 SER A CA 1
ATOM 785 C C . SER A 1 100 ? -6.218 2.588 -9.289 1.00 94.00 100 SER A C 1
ATOM 787 O O . SER A 1 100 ? -7.194 3.004 -9.917 1.00 94.00 100 SER A O 1
ATOM 789 N N . LEU A 1 101 ? -6.315 2.108 -8.052 1.00 93.69 101 LEU A N 1
ATOM 790 C CA . LEU A 1 101 ? -7.526 2.200 -7.247 1.00 93.69 101 LEU A CA 1
ATOM 791 C C . LEU A 1 101 ? -7.295 3.185 -6.098 1.00 93.69 101 LEU A C 1
ATOM 793 O O . LEU A 1 101 ? -6.605 2.878 -5.125 1.00 93.69 101 LEU A O 1
ATOM 797 N N . GLY A 1 102 ? -7.886 4.374 -6.220 1.00 93.81 102 GLY A N 1
ATOM 798 C CA . GLY A 1 102 ? -7.930 5.369 -5.150 1.00 93.81 102 GLY A CA 1
ATOM 799 C C . GLY A 1 102 ? -8.917 4.968 -4.052 1.00 93.81 102 GLY A C 1
ATOM 800 O O . GLY A 1 102 ? -10.049 4.571 -4.327 1.00 93.81 102 GLY A O 1
ATOM 801 N N . LEU A 1 103 ? -8.495 5.092 -2.797 1.00 95.25 103 LEU A N 1
ATOM 802 C CA . LEU A 1 103 ? -9.242 4.687 -1.612 1.00 95.25 103 LEU A CA 1
ATOM 803 C C . LEU A 1 103 ? -9.571 5.892 -0.733 1.00 95.25 103 LEU A C 1
ATOM 805 O O . LEU A 1 103 ? -8.711 6.724 -0.449 1.00 95.25 103 LEU A O 1
ATOM 809 N N . ALA A 1 104 ? -10.806 5.932 -0.240 1.00 95.56 104 ALA A N 1
ATOM 810 C CA . ALA A 1 104 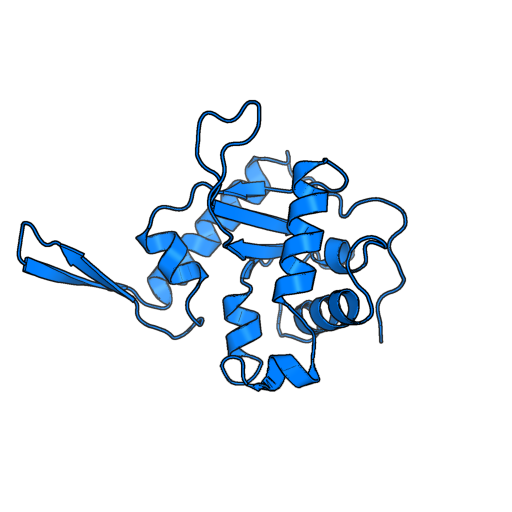? -11.246 6.841 0.813 1.00 95.56 104 ALA A CA 1
ATOM 811 C C . ALA A 1 104 ? -11.316 6.067 2.139 1.00 95.56 104 ALA A C 1
ATOM 813 O O . ALA A 1 104 ? -12.402 5.699 2.589 1.00 95.56 104 ALA A O 1
ATOM 814 N N . LEU A 1 105 ? -10.157 5.740 2.720 1.00 95.62 105 LEU A N 1
ATOM 815 C CA . LEU A 1 105 ? -10.071 4.919 3.928 1.00 95.62 105 LEU A CA 1
ATOM 816 C C . LEU A 1 105 ? -10.575 5.704 5.150 1.00 95.62 105 LEU A C 1
ATOM 818 O O . LEU A 1 105 ? -10.038 6.777 5.448 1.00 95.62 105 LEU A O 1
ATOM 822 N N . PRO A 1 106 ? -11.543 5.174 5.914 1.00 94.94 106 PRO A N 1
ATOM 823 C CA . PRO A 1 106 ? -11.863 5.673 7.244 1.00 94.94 106 PRO A CA 1
ATOM 824 C C . PRO A 1 106 ? -10.631 5.699 8.155 1.00 94.94 106 PRO A C 1
ATOM 826 O O . PRO A 1 106 ? -9.701 4.908 7.994 1.00 94.94 106 PRO A O 1
ATOM 829 N N . ALA A 1 107 ? -10.644 6.572 9.166 1.00 93.44 107 ALA A N 1
ATOM 830 C CA . ALA A 1 107 ? -9.489 6.807 10.039 1.00 93.44 107 ALA A CA 1
ATOM 831 C C . ALA A 1 107 ? -8.907 5.521 10.660 1.00 93.44 107 ALA A C 1
ATOM 833 O O . ALA A 1 107 ? -7.690 5.340 10.660 1.00 93.44 107 ALA A O 1
ATOM 834 N N . LEU A 1 108 ? -9.762 4.609 11.140 1.00 94.94 108 LEU A N 1
ATOM 835 C CA . LEU A 1 108 ? -9.323 3.331 11.708 1.00 94.94 108 LEU A CA 1
ATOM 836 C C . LEU A 1 108 ? -8.663 2.427 10.657 1.00 94.94 108 LEU A C 1
ATOM 838 O O . LEU A 1 108 ? -7.599 1.869 10.907 1.00 94.94 108 LEU A O 1
ATOM 842 N N . GLU A 1 109 ? -9.272 2.291 9.480 1.00 96.31 109 GLU A N 1
ATOM 843 C CA . GLU A 1 109 ? -8.743 1.455 8.398 1.00 96.31 109 GLU A CA 1
ATOM 844 C C . GLU A 1 109 ? -7.405 1.998 7.899 1.00 96.31 109 GLU A C 1
ATOM 846 O O . GLU A 1 109 ? -6.441 1.244 7.775 1.00 96.31 109 GLU A O 1
ATOM 851 N N . ARG A 1 110 ? -7.304 3.320 7.717 1.00 96.44 110 ARG A N 1
ATOM 852 C CA . ARG A 1 110 ? -6.045 3.997 7.391 1.00 96.44 110 ARG A CA 1
ATOM 853 C C . ARG A 1 110 ? -4.982 3.727 8.455 1.00 96.44 110 ARG A C 1
ATOM 855 O O . ARG A 1 110 ? -3.870 3.350 8.105 1.00 96.44 110 ARG A O 1
ATOM 862 N N . ALA A 1 111 ? -5.313 3.859 9.741 1.00 96.62 111 ALA A N 1
ATOM 863 C CA . ALA A 1 111 ? -4.375 3.565 10.824 1.00 96.62 111 ALA A CA 1
ATOM 864 C C . ALA A 1 111 ? -3.892 2.102 10.797 1.00 96.62 111 ALA A C 1
ATOM 866 O O . ALA A 1 111 ? -2.701 1.851 10.980 1.00 96.62 111 ALA A O 1
ATOM 867 N N . LEU A 1 112 ? -4.780 1.142 10.511 1.00 97.38 112 LEU A N 1
ATOM 868 C CA . LEU A 1 112 ? -4.422 -0.272 10.352 1.00 97.38 112 LEU A CA 1
ATOM 869 C C . LEU A 1 112 ? -3.520 -0.517 9.129 1.00 97.38 112 LEU A C 1
ATOM 871 O O . LEU A 1 112 ? -2.608 -1.338 9.212 1.00 97.38 112 LEU A O 1
ATOM 875 N N . MET A 1 113 ? -3.745 0.182 8.010 1.00 97.31 113 MET A N 1
ATOM 876 C CA . MET A 1 113 ? -2.920 0.062 6.796 1.00 97.31 113 MET A CA 1
ATOM 877 C C . MET A 1 113 ? -1.550 0.738 6.933 1.00 97.31 113 MET A C 1
ATOM 879 O O . MET A 1 113 ? -0.594 0.300 6.296 1.00 97.31 113 MET A O 1
ATOM 883 N N . CYS A 1 114 ? -1.440 1.761 7.784 1.00 95.94 114 CYS A N 1
ATOM 884 C CA . CYS A 1 114 ? -0.178 2.429 8.117 1.00 95.94 114 CYS A CA 1
ATOM 885 C C . CYS A 1 114 ? 0.602 1.746 9.250 1.00 95.94 114 CYS A C 1
ATO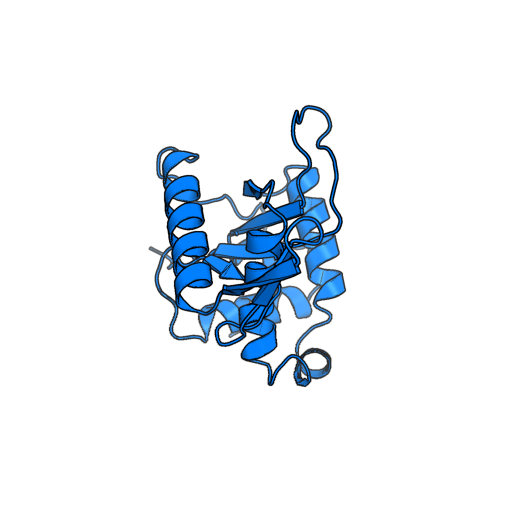M 887 O O . CYS A 1 114 ? 1.722 2.153 9.546 1.00 95.94 114 CYS A O 1
ATOM 889 N N . SER A 1 115 ? 0.024 0.734 9.898 1.00 94.75 115 SER A N 1
ATOM 890 C CA . SER A 1 115 ? 0.663 0.003 10.991 1.00 94.75 115 SER A CA 1
ATOM 891 C C . SER A 1 115 ? 1.210 -1.341 10.514 1.00 94.75 115 SER A C 1
ATOM 893 O O . SER A 1 115 ? 0.682 -1.956 9.581 1.00 94.75 115 SER A O 1
ATOM 895 N N . GLY A 1 116 ? 2.263 -1.817 11.184 1.00 92.62 116 GLY A N 1
ATOM 896 C CA . GLY A 1 116 ? 2.827 -3.139 10.925 1.00 92.62 116 GLY A CA 1
ATOM 897 C C . GLY A 1 116 ? 1.771 -4.250 11.060 1.00 92.62 116 GLY A C 1
ATOM 898 O O . GLY A 1 116 ? 0.793 -4.096 11.798 1.00 92.62 116 GLY A O 1
ATOM 899 N N . PRO A 1 117 ? 1.951 -5.396 10.379 1.00 93.81 117 PRO A N 1
ATOM 900 C CA . PRO A 1 117 ? 0.947 -6.458 10.289 1.00 93.81 117 PRO A CA 1
ATOM 901 C C . PRO A 1 117 ? 0.548 -7.049 11.649 1.00 93.81 117 PRO A C 1
ATOM 903 O O . PRO A 1 117 ? -0.579 -7.517 11.800 1.00 93.81 117 PRO A O 1
ATOM 906 N N . ASN A 1 118 ? 1.443 -6.975 12.640 1.00 93.81 118 ASN A N 1
ATOM 907 C CA . ASN A 1 118 ? 1.246 -7.490 13.996 1.00 93.81 118 ASN A CA 1
ATOM 908 C C . ASN A 1 118 ? 0.903 -6.399 15.032 1.00 93.81 118 ASN A C 1
ATOM 910 O O . ASN A 1 118 ? 0.712 -6.697 16.213 1.00 93.81 118 ASN A O 1
ATOM 914 N N . THR A 1 119 ? 0.825 -5.135 14.611 1.00 93.19 119 THR A N 1
ATOM 915 C CA . THR A 1 119 ? 0.587 -3.989 15.495 1.00 93.19 119 THR A CA 1
ATOM 916 C C . THR A 1 119 ? -0.884 -3.897 15.904 1.00 93.19 119 THR A C 1
ATOM 918 O O . THR A 1 119 ? -1.792 -4.249 15.148 1.00 93.19 119 THR A O 1
ATOM 921 N N . ARG A 1 120 ? -1.131 -3.398 17.121 1.00 95.12 120 ARG A N 1
ATOM 922 C CA . ARG A 1 120 ? -2.473 -3.077 17.617 1.00 95.12 120 ARG A CA 1
ATOM 923 C C . ARG A 1 120 ? -2.707 -1.569 17.573 1.00 95.12 120 ARG A C 1
ATOM 925 O O . ARG A 1 120 ? -1.882 -0.806 18.065 1.00 95.12 120 ARG A O 1
ATOM 932 N N . VAL A 1 121 ? -3.845 -1.162 17.027 1.00 95.62 121 VAL A N 1
ATOM 933 C CA . VAL A 1 121 ? -4.330 0.220 16.985 1.00 95.62 121 VAL A CA 1
ATOM 934 C C . VAL A 1 121 ? -5.405 0.388 18.051 1.00 95.62 121 VAL A C 1
ATOM 936 O O . VAL A 1 121 ? -6.316 -0.434 18.151 1.00 95.62 121 VAL A O 1
ATOM 939 N N . ILE A 1 122 ? -5.310 1.450 18.847 1.00 95.12 122 ILE A N 1
ATOM 940 C CA . ILE A 1 122 ? -6.317 1.785 19.857 1.00 95.12 122 ILE A CA 1
ATOM 941 C C . ILE A 1 122 ? -7.156 2.943 19.329 1.00 95.12 122 ILE A C 1
ATOM 943 O O . ILE A 1 122 ? -6.634 4.030 19.091 1.00 95.12 122 ILE A O 1
ATOM 947 N N . ASN A 1 123 ? -8.454 2.711 19.170 1.00 93.19 123 ASN A N 1
ATOM 948 C CA . ASN A 1 123 ? -9.425 3.751 18.882 1.00 93.19 123 ASN A CA 1
ATOM 949 C C . ASN A 1 123 ? -9.980 4.301 20.202 1.00 93.19 123 ASN A C 1
ATOM 951 O O . ASN A 1 123 ? -10.411 3.534 21.064 1.00 93.19 123 ASN A O 1
ATOM 955 N N . TYR A 1 124 ? -9.951 5.620 20.373 1.00 92.56 124 TYR A N 1
ATOM 956 C CA . TYR A 1 124 ? -10.458 6.296 21.565 1.00 92.56 124 TYR A CA 1
ATOM 957 C C . TYR A 1 124 ? -11.658 7.162 21.198 1.00 92.56 124 TYR A C 1
ATOM 959 O O . TYR A 1 124 ? -11.543 8.067 20.374 1.00 92.56 124 TYR A O 1
ATOM 967 N N . ASN A 1 125 ? -12.794 6.910 21.846 1.00 90.00 125 ASN A N 1
ATOM 968 C CA . ASN A 1 125 ? -13.983 7.736 21.703 1.00 90.00 125 ASN A CA 1
ATOM 969 C C . ASN A 1 125 ? -14.003 8.804 22.812 1.00 90.00 125 ASN A C 1
ATOM 971 O O . ASN A 1 125 ? -14.266 8.466 23.968 1.00 90.00 125 ASN A O 1
ATOM 975 N N . PRO A 1 126 ? -13.770 10.092 22.499 1.00 90.38 126 PRO A N 1
ATOM 976 C CA . PRO A 1 126 ? -13.738 11.142 23.513 1.00 90.38 126 PRO A CA 1
ATOM 977 C C . PRO A 1 126 ? -15.110 11.429 24.135 1.00 90.38 126 PRO A C 1
ATOM 979 O O . PRO A 1 126 ? -15.161 11.916 25.260 1.00 90.38 126 PRO A O 1
ATOM 982 N N . ALA A 1 127 ? -16.212 11.124 23.443 1.00 93.00 127 ALA A N 1
ATOM 983 C CA . ALA A 1 127 ? -17.559 11.367 23.955 1.00 93.00 127 ALA A CA 1
ATOM 984 C C . ALA A 1 127 ? -17.967 10.349 25.031 1.00 93.00 127 ALA A C 1
ATOM 986 O O . ALA A 1 127 ? -18.718 10.688 25.941 1.00 93.00 127 ALA A O 1
ATOM 987 N N . THR A 1 128 ? -17.475 9.109 24.941 1.00 93.81 128 THR A N 1
ATOM 988 C CA . THR A 1 128 ? -17.800 8.030 25.893 1.00 93.81 128 THR A CA 1
ATOM 989 C C . THR A 1 128 ? -16.631 7.647 26.802 1.00 93.81 128 THR A C 1
ATOM 991 O O . THR A 1 128 ? -16.815 6.886 27.748 1.00 93.81 128 THR A O 1
ATOM 994 N N . GLY A 1 129 ? -15.419 8.129 26.511 1.00 93.75 129 GLY A N 1
ATOM 995 C CA . GLY A 1 129 ? -14.180 7.727 27.181 1.00 93.75 129 GLY A CA 1
ATOM 996 C C . GLY A 1 129 ? -13.732 6.293 26.866 1.00 93.75 129 GLY A C 1
ATOM 997 O O . GLY A 1 129 ? -12.757 5.811 27.446 1.00 93.75 129 GLY A O 1
ATOM 998 N N . GLN A 1 130 ? -14.430 5.587 25.972 1.00 94.31 130 GLN A N 1
ATOM 999 C CA . GLN A 1 130 ? -14.155 4.185 25.671 1.00 94.31 130 GLN A CA 1
ATOM 1000 C C . GLN A 1 130 ? -12.920 4.019 24.782 1.00 94.31 130 GLN A C 1
ATOM 1002 O O . GLN A 1 130 ? -12.610 4.862 23.937 1.00 94.31 130 GLN A O 1
ATOM 1007 N N . ARG A 1 131 ? -12.221 2.896 24.980 1.00 94.81 131 ARG A N 1
ATOM 1008 C CA . ARG A 1 131 ? -11.066 2.474 24.185 1.00 94.81 131 ARG A CA 1
ATOM 1009 C C . ARG A 1 131 ? -11.339 1.113 23.575 1.00 94.81 131 ARG A C 1
ATOM 1011 O O . ARG A 1 131 ? -11.591 0.154 24.300 1.00 94.81 131 ARG A O 1
ATOM 1018 N N . GLU A 1 132 ? -11.213 1.028 22.263 1.00 95.25 132 GLU A N 1
ATOM 1019 C CA . GLU A 1 132 ? -11.322 -0.215 21.507 1.00 95.25 132 GLU A CA 1
ATOM 1020 C C . GLU A 1 132 ? -9.962 -0.554 20.907 1.00 95.25 132 GLU A C 1
ATOM 1022 O O . GLU A 1 132 ? -9.246 0.321 20.426 1.00 95.25 132 GLU A O 1
ATOM 1027 N N . THR A 1 133 ? -9.566 -1.824 20.976 1.00 96.31 133 THR A N 1
ATOM 1028 C CA . THR A 1 133 ? -8.290 -2.289 20.420 1.00 96.31 133 THR A CA 1
ATOM 1029 C C . THR A 1 133 ? -8.551 -3.124 19.179 1.00 96.31 133 THR A C 1
ATOM 1031 O O . THR A 1 133 ? -9.287 -4.107 19.231 1.00 96.31 133 THR A O 1
ATOM 1034 N N . HIS A 1 134 ? -7.895 -2.764 18.084 1.00 96.06 134 HIS A N 1
ATOM 1035 C CA . HIS A 1 134 ? -7.970 -3.441 16.797 1.00 96.06 134 HIS A CA 1
ATOM 1036 C C . HIS A 1 134 ? -6.585 -3.972 16.445 1.00 96.06 134 HIS A C 1
ATOM 1038 O O . HIS A 1 134 ? -5.584 -3.296 16.666 1.00 96.06 134 HIS A O 1
ATOM 1044 N N . GLY A 1 135 ? -6.504 -5.193 15.933 1.00 95.56 135 GLY A N 1
ATOM 1045 C CA . GLY A 1 135 ? -5.235 -5.867 15.686 1.00 95.56 135 GLY A CA 1
ATOM 1046 C C . GLY A 1 135 ? -5.178 -6.556 14.324 1.00 95.56 135 GLY A C 1
ATOM 1047 O O . GLY A 1 135 ? -5.903 -6.173 13.399 1.00 95.56 135 GLY A O 1
ATOM 1048 N N . PRO A 1 136 ? -4.345 -7.605 14.203 1.00 97.25 136 PRO A N 1
ATOM 1049 C CA . PRO A 1 136 ? -4.090 -8.282 12.930 1.00 97.25 136 PRO A CA 1
ATOM 1050 C C . PRO A 1 136 ? -5.353 -8.820 12.249 1.00 97.25 136 PRO A C 1
ATOM 1052 O O . PRO A 1 136 ? -5.476 -8.746 11.031 1.00 97.25 136 PRO A O 1
ATOM 1055 N N . GLN A 1 137 ? -6.334 -9.295 13.024 1.00 97.31 137 GLN A N 1
ATOM 1056 C CA . GLN A 1 137 ? -7.590 -9.810 12.475 1.00 97.31 137 GLN A CA 1
ATOM 1057 C C . GLN A 1 137 ? -8.416 -8.713 11.787 1.00 97.31 137 GLN A C 1
ATOM 1059 O O . GLN A 1 137 ? -8.926 -8.923 10.689 1.00 97.31 137 GLN A O 1
ATOM 1064 N N . GLN A 1 138 ? -8.528 -7.530 12.400 1.00 97.69 138 GLN A N 1
ATOM 1065 C CA . GLN A 1 138 ? -9.231 -6.395 11.796 1.00 97.69 138 GLN A CA 1
ATOM 1066 C C . GLN A 1 138 ? -8.487 -5.896 10.557 1.00 97.69 138 GLN A C 1
ATOM 1068 O O . GLN A 1 138 ? -9.111 -5.645 9.530 1.00 97.69 138 GLN A O 1
ATOM 1073 N N . ARG A 1 139 ? -7.153 -5.829 10.618 1.00 97.56 139 ARG A N 1
ATOM 1074 C CA . ARG A 1 139 ? -6.315 -5.490 9.463 1.00 97.56 139 ARG A CA 1
ATOM 1075 C C . ARG A 1 139 ? -6.542 -6.450 8.288 1.00 97.56 139 ARG A C 1
ATOM 1077 O O . ARG A 1 139 ? -6.712 -5.999 7.159 1.00 97.56 139 ARG A O 1
ATOM 1084 N N . ALA A 1 140 ? -6.583 -7.757 8.551 1.00 96.81 140 ALA A N 1
ATOM 1085 C CA . ALA A 1 140 ? -6.852 -8.774 7.537 1.00 96.81 140 ALA A CA 1
ATOM 1086 C C . ALA A 1 140 ? -8.257 -8.630 6.926 1.00 96.81 140 ALA A C 1
ATOM 1088 O O . ALA A 1 140 ? -8.412 -8.759 5.715 1.00 96.81 140 ALA A O 1
ATOM 1089 N N . ALA A 1 141 ? -9.270 -8.301 7.733 1.00 97.44 141 ALA A N 1
ATOM 1090 C CA . ALA A 1 141 ? -10.631 -8.073 7.241 1.00 97.44 141 ALA A CA 1
ATOM 1091 C C . ALA A 1 141 ? -10.726 -6.855 6.300 1.00 97.44 141 ALA A C 1
ATOM 1093 O O . ALA A 1 141 ? -11.429 -6.905 5.286 1.00 97.44 141 ALA A O 1
ATOM 1094 N N . VAL A 1 142 ? -9.982 -5.783 6.599 1.00 97.44 142 VAL A N 1
ATOM 1095 C CA . VAL A 1 142 ? -9.855 -4.619 5.705 1.00 97.44 142 VAL A CA 1
ATOM 1096 C C . VAL A 1 142 ? -9.206 -5.034 4.384 1.00 97.44 142 VAL A C 1
ATOM 1098 O O . VAL A 1 142 ? -9.779 -4.782 3.328 1.00 97.44 142 VAL A O 1
ATOM 1101 N N . LEU A 1 143 ? -8.071 -5.742 4.419 1.00 97.25 143 LEU A N 1
ATOM 1102 C CA . LEU A 1 143 ? -7.397 -6.213 3.200 1.00 97.25 143 LEU A CA 1
ATOM 1103 C C . LEU A 1 143 ? -8.271 -7.143 2.354 1.00 97.25 143 LEU A C 1
ATOM 1105 O O . LEU A 1 143 ? -8.315 -6.992 1.135 1.00 97.25 143 LEU A O 1
ATOM 1109 N N . ALA A 1 144 ? -9.020 -8.052 2.979 1.00 96.00 144 ALA A N 1
ATOM 1110 C CA . ALA A 1 144 ? -9.960 -8.920 2.273 1.00 96.00 144 ALA A CA 1
ATOM 1111 C C . ALA A 1 144 ? -11.064 -8.113 1.565 1.00 96.00 144 ALA A C 1
ATOM 1113 O O . ALA A 1 144 ? -11.437 -8.415 0.431 1.00 96.00 144 ALA A O 1
ATOM 1114 N N . THR A 1 145 ? -11.554 -7.047 2.205 1.00 95.75 145 THR A N 1
ATOM 1115 C CA . THR A 1 145 ? -12.542 -6.137 1.609 1.00 95.75 145 THR A CA 1
ATOM 1116 C C . THR A 1 145 ? -11.951 -5.369 0.426 1.00 95.75 145 THR A C 1
ATOM 1118 O O . THR A 1 145 ? -12.578 -5.301 -0.629 1.00 95.75 145 THR A O 1
ATOM 1121 N N . LEU A 1 146 ? -10.731 -4.840 0.564 1.00 94.88 146 LEU A N 1
ATOM 1122 C CA . LEU A 1 146 ? -10.033 -4.150 -0.526 1.00 94.88 146 LEU A CA 1
ATOM 1123 C C . LEU A 1 146 ? -9.768 -5.082 -1.713 1.00 94.88 146 LEU A C 1
ATOM 1125 O O . LEU A 1 146 ? -10.010 -4.692 -2.850 1.00 94.88 146 LEU A O 1
ATOM 1129 N N . THR A 1 147 ? -9.363 -6.324 -1.444 1.00 92.62 147 THR A N 1
ATOM 1130 C CA . THR A 1 147 ? -9.134 -7.358 -2.468 1.00 92.62 147 THR A CA 1
ATOM 1131 C C . THR A 1 147 ? -10.420 -7.641 -3.239 1.00 92.62 147 THR A C 1
ATOM 1133 O O . THR A 1 147 ? -10.446 -7.598 -4.466 1.00 92.62 147 THR A O 1
ATOM 1136 N N . LYS A 1 148 ? -11.539 -7.831 -2.529 1.00 90.50 148 LYS A N 1
ATOM 1137 C CA . LYS A 1 148 ? -12.851 -7.999 -3.162 1.00 90.50 148 LYS A CA 1
ATOM 1138 C C . LYS A 1 148 ? -13.213 -6.800 -4.045 1.00 90.50 148 LYS A C 1
ATOM 1140 O O . LYS A 1 148 ? -13.648 -6.999 -5.176 1.00 90.50 148 LYS A O 1
ATOM 1145 N N . ASN A 1 149 ? -13.027 -5.579 -3.542 1.00 88.88 149 ASN A N 1
ATOM 1146 C CA . ASN A 1 149 ? -13.350 -4.354 -4.275 1.00 88.88 149 ASN A CA 1
ATOM 1147 C C . ASN A 1 149 ? -12.501 -4.203 -5.543 1.00 88.88 149 ASN A C 1
ATOM 1149 O O . ASN A 1 149 ? -13.021 -3.788 -6.581 1.00 88.88 149 ASN A O 1
ATOM 1153 N N . LEU A 1 150 ? -11.218 -4.563 -5.468 1.00 88.75 150 LEU A N 1
ATOM 1154 C CA . LEU A 1 150 ? -10.305 -4.566 -6.605 1.00 88.75 150 LEU A CA 1
ATOM 1155 C C . LEU A 1 150 ? -10.832 -5.480 -7.721 1.00 88.75 150 LEU A C 1
ATOM 1157 O O . LEU A 1 150 ? -11.029 -5.016 -8.843 1.00 88.75 150 LEU A O 1
ATOM 1161 N N . HIS A 1 1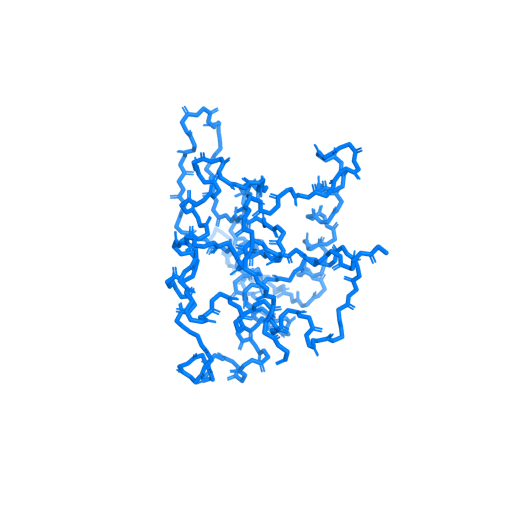51 ? -11.187 -6.726 -7.392 1.00 83.56 151 HIS A N 1
ATOM 1162 C CA . HIS A 1 151 ? -11.726 -7.678 -8.369 1.00 83.56 151 HIS A CA 1
ATOM 1163 C C . HIS A 1 151 ? -13.079 -7.256 -8.959 1.00 83.56 151 HIS A C 1
ATOM 1165 O O . HIS A 1 151 ? -13.332 -7.504 -10.136 1.00 83.56 151 HIS A O 1
ATOM 1171 N N . THR A 1 152 ? -13.952 -6.610 -8.177 1.00 81.62 152 THR A N 1
ATOM 1172 C CA . THR A 1 152 ? -15.258 -6.151 -8.683 1.00 81.62 152 THR A CA 1
ATOM 1173 C C . THR A 1 152 ? -15.174 -4.908 -9.562 1.00 81.62 152 THR A C 1
ATOM 1175 O O . THR A 1 152 ? -16.048 -4.709 -10.394 1.00 81.62 152 THR A O 1
ATOM 1178 N N . THR A 1 153 ? -14.167 -4.053 -9.367 1.00 73.62 153 THR A N 1
ATOM 1179 C CA . THR A 1 153 ? -14.073 -2.764 -10.079 1.00 73.62 153 THR A CA 1
ATOM 1180 C C . THR A 1 153 ? -13.493 -2.922 -11.484 1.00 73.62 153 THR A C 1
ATOM 1182 O O . THR A 1 153 ? -13.768 -2.106 -12.354 1.00 73.62 153 THR A O 1
ATOM 1185 N N . GLN A 1 154 ? -12.700 -3.967 -11.712 1.00 66.50 154 GLN A N 1
ATOM 1186 C CA . GLN A 1 154 ? -11.951 -4.148 -12.956 1.00 66.50 154 GLN A CA 1
ATOM 1187 C C . GLN A 1 154 ? -12.607 -5.109 -13.959 1.00 66.50 154 GLN A C 1
ATOM 1189 O O . GLN A 1 154 ? -11.962 -5.503 -14.927 1.00 66.50 154 GLN A O 1
ATOM 1194 N N . ASP A 1 155 ? -13.848 -5.557 -13.729 1.00 63.91 155 ASP A N 1
ATOM 1195 C CA . ASP A 1 155 ? -14.466 -6.651 -14.503 1.00 63.91 155 ASP A CA 1
ATOM 1196 C C . ASP A 1 155 ? -13.528 -7.878 -14.635 1.00 63.91 155 ASP A C 1
ATOM 1198 O O . ASP A 1 155 ? -13.501 -8.572 -15.652 1.00 63.91 155 ASP A O 1
ATOM 1202 N N . GLY A 1 156 ? -12.709 -8.126 -13.603 1.00 63.78 156 GLY A N 1
ATOM 1203 C CA . GLY A 1 156 ? -11.698 -9.186 -13.581 1.00 63.78 156 GLY A CA 1
ATOM 1204 C C . GLY A 1 156 ? -10.384 -8.896 -14.322 1.00 63.78 156 GLY A C 1
ATOM 1205 O O . GLY A 1 156 ? -9.582 -9.816 -14.461 1.00 63.78 156 GLY A O 1
ATOM 1206 N N . ARG A 1 157 ? -10.134 -7.669 -14.797 1.00 74.88 157 ARG A N 1
ATOM 1207 C CA . ARG A 1 157 ? -8.842 -7.262 -15.381 1.00 74.88 157 ARG A CA 1
ATOM 1208 C C . ARG A 1 157 ? -7.819 -6.874 -14.306 1.00 74.88 157 ARG A C 1
ATOM 1210 O O . ARG A 1 157 ? -8.169 -6.343 -13.257 1.00 74.88 157 ARG A O 1
ATOM 1217 N N . GLU A 1 158 ? -6.548 -7.145 -14.573 1.00 85.50 158 GLU A N 1
ATOM 1218 C CA . GLU A 1 158 ? -5.431 -6.678 -13.742 1.00 85.50 158 GLU A CA 1
ATOM 1219 C C . GLU A 1 158 ? -5.210 -5.172 -13.947 1.00 85.50 158 GLU A C 1
ATOM 1221 O O . GLU A 1 158 ? -5.512 -4.639 -15.019 1.00 85.50 158 GLU A O 1
ATOM 1226 N N . LEU A 1 159 ? -4.680 -4.480 -12.930 1.00 91.12 159 LEU A N 1
ATOM 1227 C CA . LEU A 1 159 ? -4.320 -3.065 -13.066 1.00 91.12 159 LEU A CA 1
ATOM 1228 C C . LEU A 1 159 ? -3.181 -2.926 -14.079 1.00 91.12 159 LEU A C 1
ATOM 1230 O O . LEU A 1 159 ? -2.108 -3.494 -13.890 1.00 91.12 159 LEU A O 1
ATOM 1234 N N . TRP A 1 160 ? -3.375 -2.131 -15.129 1.00 93.88 160 TRP A N 1
ATOM 1235 C CA . TRP A 1 160 ? -2.307 -1.839 -16.071 1.00 93.88 160 TRP A CA 1
ATOM 1236 C C . TRP A 1 160 ? -1.162 -1.057 -15.392 1.00 93.88 160 TRP A C 1
ATOM 1238 O O . TRP A 1 160 ? -1.368 0.070 -14.938 1.00 93.88 160 TRP A O 1
ATOM 1248 N N . PRO A 1 161 ? 0.077 -1.582 -15.364 1.00 94.31 161 PRO A N 1
ATOM 1249 C CA . PRO A 1 161 ? 1.205 -0.952 -14.664 1.00 94.31 161 PRO A CA 1
ATOM 1250 C C . PRO A 1 161 ? 1.807 0.269 -15.382 1.00 94.31 161 PRO A C 1
ATOM 1252 O O . PRO A 1 161 ? 2.779 0.856 -14.903 1.00 94.31 161 PRO A O 1
ATOM 1255 N N . GLY A 1 162 ? 1.268 0.646 -16.543 1.00 94.44 162 GLY A N 1
ATOM 1256 C CA . GLY A 1 162 ? 1.847 1.655 -17.425 1.00 94.44 162 GLY A CA 1
ATOM 1257 C C . GLY A 1 162 ? 2.671 1.054 -18.570 1.00 94.44 162 GLY A C 1
ATOM 1258 O O . GLY A 1 162 ? 2.838 -0.162 -18.697 1.00 94.44 162 GLY A O 1
ATOM 1259 N N . ALA A 1 163 ? 3.170 1.919 -19.454 1.00 92.88 163 ALA A N 1
ATOM 1260 C CA . ALA A 1 163 ? 3.951 1.522 -20.626 1.00 92.88 163 ALA A CA 1
ATOM 1261 C C . ALA A 1 163 ? 5.464 1.555 -20.360 1.00 92.88 163 ALA A C 1
ATOM 1263 O O . ALA A 1 163 ? 5.953 2.322 -19.534 1.00 92.88 163 ALA A O 1
ATOM 1264 N N . GLY A 1 164 ? 6.220 0.770 -21.135 1.00 91.12 164 GLY A N 1
ATOM 1265 C CA . GLY A 1 164 ? 7.683 0.875 -21.181 1.00 91.12 164 GLY A CA 1
ATOM 1266 C C . GLY A 1 164 ? 8.385 0.491 -19.878 1.00 91.12 164 GLY A C 1
ATOM 1267 O O . GLY A 1 164 ? 9.404 1.093 -19.549 1.00 91.12 164 GLY A O 1
ATOM 1268 N N . LEU A 1 165 ? 7.834 -0.475 -19.136 1.00 94.31 165 LEU A N 1
ATOM 1269 C CA . LEU A 1 165 ? 8.420 -0.948 -17.883 1.00 94.31 165 LEU A CA 1
ATOM 1270 C C . LEU A 1 165 ? 9.869 -1.395 -18.084 1.00 94.31 165 LEU A C 1
ATOM 1272 O O . LEU A 1 165 ? 10.205 -2.078 -19.055 1.00 94.31 165 LEU A O 1
ATOM 1276 N N . LEU A 1 166 ? 10.720 -1.020 -17.137 1.00 94.00 166 LEU A N 1
ATOM 1277 C CA . LEU A 1 166 ? 12.096 -1.481 -17.078 1.00 94.00 166 LEU A CA 1
ATOM 1278 C C . LEU A 1 166 ? 12.136 -2.959 -16.655 1.00 94.00 166 LEU A C 1
ATOM 1280 O O . LEU A 1 166 ? 11.235 -3.427 -15.957 1.00 94.00 166 LEU A O 1
ATOM 1284 N N . PRO A 1 167 ? 13.172 -3.718 -17.053 1.00 89.69 167 PRO A N 1
ATOM 1285 C CA . PRO A 1 167 ? 13.328 -5.089 -16.586 1.00 89.69 167 PRO A CA 1
ATOM 1286 C C . PRO A 1 167 ? 13.491 -5.121 -15.061 1.00 89.69 167 PRO A C 1
ATOM 1288 O O . PRO A 1 167 ? 14.174 -4.275 -14.478 1.00 89.69 167 PRO A O 1
ATOM 1291 N N . ALA A 1 168 ? 12.886 -6.122 -14.420 1.00 83.12 168 ALA A N 1
ATOM 1292 C CA . ALA A 1 168 ? 13.064 -6.351 -12.993 1.00 83.12 168 ALA A CA 1
ATOM 1293 C C . ALA A 1 168 ? 14.538 -6.652 -12.662 1.00 83.12 168 ALA A C 1
ATOM 1295 O O . ALA A 1 168 ? 15.257 -7.268 -13.452 1.00 83.12 168 ALA A O 1
ATOM 1296 N N . ILE A 1 169 ? 14.980 -6.234 -11.473 1.00 80.62 169 ILE A N 1
ATOM 1297 C CA . ILE A 1 169 ? 16.302 -6.605 -10.954 1.00 80.62 169 ILE A CA 1
ATOM 1298 C C . ILE A 1 169 ? 16.234 -8.056 -10.435 1.00 80.62 169 ILE A C 1
ATOM 1300 O O . ILE A 1 169 ? 15.317 -8.351 -9.664 1.00 80.62 169 ILE A O 1
ATOM 1304 N N . PRO A 1 170 ? 17.185 -8.935 -10.812 1.00 66.69 170 PRO A N 1
ATOM 1305 C CA . PRO A 1 170 ? 17.278 -10.304 -10.294 1.00 66.69 170 PRO A CA 1
ATOM 1306 C C . PRO A 1 170 ? 17.649 -10.362 -8.805 1.00 66.69 170 PRO A C 1
ATOM 1308 O O . PRO A 1 170 ? 18.435 -9.506 -8.331 1.00 66.69 170 PRO A O 1
#